Protein AF-A0A2G9YA50-F1 (afdb_monomer)

Secondary structure (DSSP, 8-state):
-HHHHGGGT-PPP---TT-EEEEEGGGS---GGGSTT------SEEEEEE-S-HHHHH-TT--EEEEEEEES-TTS--TT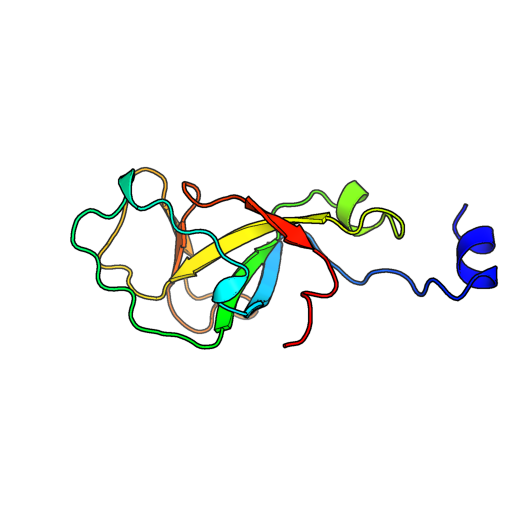EEEE---TTS-SS-EEEEGGG-EEEESSPPP-

pLDDT: mean 77.46, std 14.97, range [41.91, 94.62]

Nearest PDB structures (foldseek):
  6kyt-assembly1_A  TM=8.096E-01  e=1.104E-03  Mycobacterium tuberculosis H37Rv
  6kyt-assembly2_G  TM=7.562E-01  e=8.229E-04  Mycobacterium tuberculosis H37Rv
  6kyt-assembly1_K  TM=7.413E-01  e=7.759E-04  Mycobacterium tuberculosis H37Rv
  6kyt-assembly1_J  TM=8.058E-01  e=5.728E-03  Mycobacterium tuberculosis H37Rv
  9g2a-assembly1_B  TM=7.390E-01  e=2.108E-03  Staphylococcus aureus subsp. aureus N315

Organism: NCBI:txid2014292

Radius of gyration: 15.74 Å; Cα contacts (8 Å, |Δi|>4): 181; chains: 1; bounding box: 40×26×45 Å

Mean predicted aligned error: 8.84 Å

Solvent-accessible surface area (backbone atoms only — not comparable to full-atom values): 6857 Å² total; per-residue (Å²): 116,72,79,64,41,57,77,72,70,54,73,75,55,90,56,55,57,69,39,76,43,78,40,54,35,88,74,54,82,75,64,66,88,80,44,80,88,66,75,77,76,90,51,76,54,40,47,26,35,29,67,35,52,63,68,51,33,66,34,72,83,51,43,64,38,36,33,22,45,47,40,70,63,66,89,70,75,53,98,59,44,44,81,41,68,60,42,96,95,68,44,96,53,52,24,28,36,35,57,83,52,54,41,76,40,56,59,75,61,81,76,132

InterPro domains:
  IPR011067 Plasmid maintenance toxin/Cell growth inhibitor [G3DSA:2.30.30.110] (10-105)

Foldseek 3Di:
DVVVCVVVVLDWQPDDAFAKDKAAPVQFDDDCVVDPPDDDPDDRIFIWGWHDDPVLRRDSPNQKTKIWTKDLPPVDDDPQKDWDPDDVNHDVHTIIGRNVRTDIAGPPRPDD

Structure (mmCIF, N/CA/C/O backbone):
data_AF-A0A2G9YA50-F1
#
_entry.id   AF-A0A2G9YA50-F1
#
loop_
_atom_site.group_PDB
_atom_site.id
_atom_site.type_symbol
_atom_site.label_atom_id
_atom_site.label_alt_id
_atom_site.label_comp_id
_atom_site.label_asym_id
_atom_site.label_entity_id
_atom_site.label_seq_id
_atom_site.pdbx_PDB_ins_code
_atom_site.Cartn_x
_atom_site.Cartn_y
_atom_site.Cartn_z
_atom_site.occupancy
_atom_site.B_iso_or_equiv
_atom_site.auth_seq_id
_atom_site.auth_comp_id
_atom_site.auth_asym_id
_atom_site.auth_atom_id
_atom_site.pdbx_PDB_model_num
ATOM 1 N N . MET A 1 1 ? 18.572 -7.444 -20.714 1.00 48.75 1 MET A N 1
ATOM 2 C CA . MET A 1 1 ? 17.100 -7.603 -20.653 1.00 48.75 1 MET A CA 1
ATOM 3 C C . MET A 1 1 ? 16.339 -6.319 -20.976 1.00 48.75 1 MET A C 1
ATOM 5 O O . MET A 1 1 ? 15.458 -6.394 -21.815 1.00 48.75 1 MET A O 1
ATOM 9 N N . LYS A 1 2 ? 16.704 -5.152 -20.419 1.00 43.88 2 LYS A N 1
ATOM 10 C CA . LYS A 1 2 ? 16.045 -3.852 -20.691 1.00 43.88 2 LYS A CA 1
ATOM 11 C C . LYS A 1 2 ? 15.845 -3.536 -22.192 1.00 43.88 2 LYS A C 1
ATOM 13 O O . LYS A 1 2 ? 14.733 -3.271 -22.621 1.00 43.88 2 LYS A O 1
ATOM 18 N N . ALA A 1 3 ? 16.887 -3.744 -23.003 1.00 48.00 3 ALA A N 1
ATOM 19 C CA . ALA A 1 3 ? 16.889 -3.443 -24.442 1.00 48.00 3 ALA A CA 1
ATOM 20 C C . ALA A 1 3 ? 15.917 -4.271 -25.317 1.00 48.00 3 ALA A C 1
ATOM 22 O O . ALA A 1 3 ? 15.661 -3.893 -26.459 1.00 48.00 3 ALA A O 1
ATOM 23 N N . HIS A 1 4 ? 15.393 -5.405 -24.830 1.00 50.59 4 HIS A N 1
ATOM 24 C CA . HIS A 1 4 ? 14.416 -6.201 -25.587 1.00 50.59 4 HIS A CA 1
ATOM 25 C C . HIS A 1 4 ? 12.977 -5.712 -25.386 1.00 50.59 4 HIS A C 1
ATOM 27 O O . HIS A 1 4 ? 12.185 -5.809 -26.318 1.00 50.59 4 HIS A O 1
ATOM 33 N N . PHE A 1 5 ? 12.655 -5.156 -24.214 1.00 52.12 5 PHE A N 1
ATOM 34 C CA . PHE A 1 5 ? 11.311 -4.663 -23.889 1.00 52.12 5 PHE A CA 1
ATOM 35 C C . PHE A 1 5 ? 11.030 -3.287 -24.508 1.00 52.12 5 PHE A C 1
ATOM 37 O O . PHE A 1 5 ? 9.916 -3.049 -24.975 1.00 52.12 5 PHE A O 1
ATOM 44 N N . ASP A 1 6 ? 12.063 -2.450 -24.653 1.00 51.19 6 ASP A N 1
ATOM 45 C CA . ASP A 1 6 ? 11.964 -1.156 -25.345 1.00 51.19 6 ASP A CA 1
ATOM 46 C C . ASP A 1 6 ? 11.539 -1.318 -26.822 1.00 51.19 6 ASP A C 1
ATOM 48 O O . ASP A 1 6 ? 10.793 -0.499 -27.355 1.00 51.19 6 ASP A O 1
ATOM 52 N N . ARG A 1 7 ? 11.948 -2.414 -27.489 1.00 52.34 7 ARG A N 1
ATOM 53 C CA . ARG A 1 7 ? 11.585 -2.708 -28.894 1.00 52.34 7 ARG A CA 1
ATOM 54 C C . ARG A 1 7 ? 10.115 -3.094 -29.088 1.00 52.34 7 ARG A C 1
ATOM 56 O O . ARG A 1 7 ? 9.651 -3.070 -30.223 1.00 52.34 7 ARG A O 1
ATOM 63 N N . VAL A 1 8 ? 9.398 -3.443 -28.017 1.00 55.75 8 VAL A N 1
ATOM 64 C CA . VAL A 1 8 ? 7.969 -3.820 -28.048 1.00 55.75 8 VAL A CA 1
ATOM 65 C C . VAL A 1 8 ? 7.082 -2.690 -27.494 1.00 55.75 8 VAL A C 1
ATOM 67 O O . VAL A 1 8 ? 5.889 -2.875 -27.296 1.00 55.75 8 VAL A O 1
ATOM 70 N N . GLY A 1 9 ? 7.646 -1.501 -27.243 1.00 50.38 9 GLY A N 1
ATOM 71 C CA . GLY A 1 9 ? 6.888 -0.343 -26.757 1.00 50.38 9 GLY A CA 1
ATOM 72 C C . GLY A 1 9 ? 6.481 -0.421 -25.283 1.00 50.38 9 GLY A C 1
ATOM 73 O O . GLY A 1 9 ? 5.653 0.372 -24.841 1.00 50.38 9 GLY A O 1
ATOM 74 N N . ILE A 1 10 ? 7.063 -1.340 -24.505 1.00 55.22 10 ILE A N 1
ATOM 75 C CA . ILE A 1 10 ? 6.834 -1.419 -23.060 1.00 55.22 10 ILE A CA 1
ATOM 76 C C . ILE A 1 10 ? 7.735 -0.372 -22.402 1.00 55.22 10 ILE A C 1
ATOM 78 O O . ILE A 1 10 ? 8.892 -0.642 -22.078 1.00 55.22 10 ILE A O 1
ATOM 82 N N . SER A 1 11 ? 7.226 0.854 -22.258 1.00 54.31 11 SER A N 1
ATOM 83 C CA . SER A 1 11 ? 7.918 1.890 -21.494 1.00 54.31 11 SER A CA 1
ATOM 84 C C . SER A 1 11 ? 7.932 1.497 -20.013 1.00 54.31 11 SER A C 1
ATOM 86 O O . SER A 1 11 ? 6.951 0.993 -19.468 1.00 54.31 11 SER A O 1
ATOM 88 N N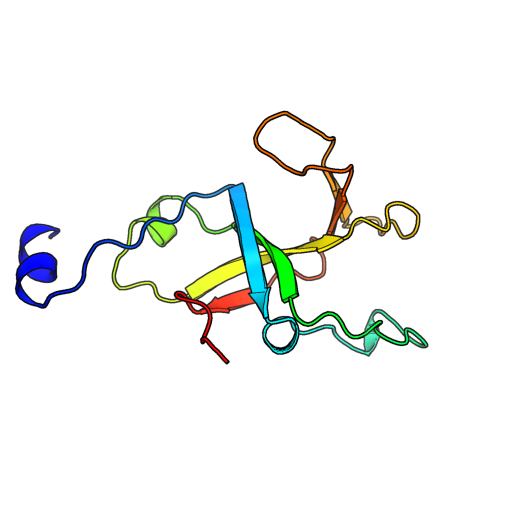 . GLY A 1 12 ? 9.093 1.641 -19.374 1.00 57.03 12 GLY A N 1
ATOM 89 C CA . GLY A 1 12 ? 9.309 1.176 -18.007 1.00 57.03 12 GLY A CA 1
ATOM 90 C C . GLY A 1 12 ? 8.277 1.730 -17.022 1.00 57.03 12 GLY A C 1
ATOM 91 O O . GLY A 1 12 ? 8.092 2.942 -16.910 1.00 57.03 12 GLY A O 1
ATOM 92 N N . LYS A 1 13 ? 7.657 0.813 -16.282 1.00 64.12 13 LYS A N 1
ATOM 93 C CA . LYS A 1 13 ? 6.834 1.054 -15.100 1.00 64.12 13 LYS A CA 1
ATOM 94 C C . LYS A 1 13 ? 7.599 1.951 -14.107 1.00 64.12 13 LYS A C 1
ATOM 96 O O . LYS A 1 13 ? 8.689 1.591 -13.670 1.00 64.12 13 LYS A O 1
ATOM 101 N N . LYS A 1 14 ? 7.069 3.141 -13.795 1.00 72.19 14 LYS A N 1
ATOM 102 C CA . LYS A 1 14 ? 7.624 4.050 -12.773 1.00 72.19 14 LYS A CA 1
ATOM 103 C C . LYS A 1 14 ? 6.830 3.878 -11.482 1.00 72.19 14 LYS A C 1
ATOM 105 O O . LYS A 1 14 ? 5.902 4.637 -11.237 1.00 72.19 14 LYS A O 1
ATOM 110 N N . ILE A 1 15 ? 7.153 2.837 -10.719 1.00 83.94 15 ILE A N 1
ATOM 111 C CA . ILE A 1 15 ? 6.620 2.630 -9.366 1.00 83.94 15 ILE A CA 1
ATOM 112 C C . ILE A 1 15 ? 7.782 2.538 -8.404 1.00 83.94 15 ILE A C 1
ATOM 114 O O . ILE A 1 15 ? 8.778 1.876 -8.709 1.00 83.94 15 ILE A O 1
ATOM 118 N N . HIS A 1 16 ? 7.625 3.131 -7.228 1.00 88.62 16 HIS A N 1
ATOM 119 C CA . HIS A 1 16 ? 8.565 2.968 -6.135 1.00 88.62 16 HIS A CA 1
ATOM 120 C C . HIS A 1 16 ? 7.896 2.348 -4.896 1.00 88.62 16 HIS A C 1
ATOM 122 O O . HIS A 1 16 ? 6.755 2.679 -4.572 1.00 88.62 16 HIS A O 1
ATOM 128 N N . PRO A 1 17 ? 8.581 1.434 -4.182 1.00 91.31 17 PRO A N 1
ATOM 129 C CA . PRO A 1 17 ? 8.130 0.990 -2.867 1.00 91.31 17 PRO A CA 1
ATOM 130 C C . PRO A 1 17 ? 7.934 2.186 -1.926 1.00 91.31 17 PRO A C 1
ATOM 132 O O . PRO A 1 17 ? 8.770 3.089 -1.886 1.00 91.31 17 PRO A O 1
ATOM 135 N N . GLY A 1 18 ? 6.842 2.188 -1.166 1.00 89.44 18 GLY A N 1
ATOM 136 C CA . GLY A 1 18 ? 6.482 3.272 -0.249 1.00 89.44 18 GLY A CA 1
ATOM 137 C C . GLY A 1 18 ? 5.826 4.490 -0.907 1.00 89.44 18 GLY A C 1
ATOM 138 O O . GLY A 1 18 ? 5.415 5.403 -0.196 1.00 89.44 18 GLY A O 1
ATOM 139 N N . GLU A 1 19 ? 5.695 4.517 -2.235 1.00 88.12 19 GLU A N 1
ATOM 140 C CA . GLU A 1 19 ? 4.983 5.583 -2.942 1.00 88.12 19 GLU A CA 1
ATOM 141 C C . GLU A 1 19 ? 3.479 5.547 -2.624 1.00 88.12 19 GLU A C 1
ATOM 143 O O . GLU A 1 19 ? 2.903 4.473 -2.427 1.00 88.12 19 GLU A O 1
ATOM 148 N N . ILE A 1 20 ? 2.841 6.720 -2.563 1.00 88.06 20 ILE A N 1
ATOM 149 C CA . ILE A 1 20 ? 1.401 6.847 -2.311 1.00 88.06 20 ILE A CA 1
ATOM 150 C C . ILE A 1 20 ? 0.687 7.160 -3.610 1.00 88.06 20 ILE A C 1
ATOM 152 O O . ILE A 1 20 ? 0.956 8.173 -4.253 1.00 88.06 20 ILE A O 1
ATOM 156 N N . TRP A 1 21 ? -0.269 6.314 -3.959 1.00 87.69 21 TRP A N 1
ATOM 157 C CA . TRP A 1 21 ? -1.061 6.411 -5.172 1.00 87.69 21 TRP A CA 1
ATOM 158 C C . TRP A 1 21 ? -2.533 6.576 -4.883 1.00 87.69 21 TRP A C 1
ATOM 160 O O . TRP A 1 21 ? -3.009 6.210 -3.820 1.00 87.69 21 TRP A O 1
ATOM 170 N N . THR A 1 22 ? -3.263 7.096 -5.863 1.00 88.31 22 THR A N 1
ATOM 171 C CA . THR A 1 22 ? -4.722 7.170 -5.817 1.00 88.31 22 THR A CA 1
ATOM 172 C C . THR A 1 22 ? -5.296 6.120 -6.761 1.00 88.31 22 THR A C 1
ATOM 174 O O . THR A 1 22 ? -4.935 6.091 -7.935 1.00 88.31 22 THR A O 1
ATOM 177 N N . VAL A 1 23 ? -6.171 5.253 -6.253 1.00 87.94 23 VAL A N 1
ATOM 178 C CA . VAL A 1 23 ? -6.864 4.220 -7.041 1.00 87.94 23 VAL A CA 1
ATOM 179 C C . VAL A 1 23 ? -8.373 4.390 -6.928 1.00 87.94 23 VAL A C 1
ATOM 181 O O . VAL A 1 23 ? -8.857 4.909 -5.921 1.00 87.94 23 VAL A O 1
ATOM 184 N N . ALA A 1 24 ? -9.120 3.949 -7.942 1.00 87.12 24 ALA A N 1
ATOM 185 C CA . ALA A 1 24 ? -10.578 3.899 -7.867 1.00 87.12 24 ALA A CA 1
ATOM 186 C C . ALA A 1 24 ? -11.018 3.024 -6.686 1.00 87.12 24 ALA A C 1
ATOM 188 O O . ALA A 1 24 ? -10.427 1.972 -6.430 1.00 87.12 24 ALA A O 1
ATOM 189 N N . ASN A 1 25 ? -12.035 3.468 -5.953 1.00 85.38 25 ASN A N 1
ATOM 190 C CA . ASN A 1 25 ? -12.474 2.791 -4.737 1.00 85.38 25 ASN A CA 1
ATOM 191 C C . ASN A 1 25 ? -12.982 1.369 -4.999 1.00 85.38 25 ASN A C 1
ATOM 193 O O . ASN A 1 25 ? -12.720 0.468 -4.213 1.00 85.38 25 ASN A O 1
ATOM 197 N N . GLU A 1 26 ? -13.630 1.161 -6.144 1.00 85.12 26 GLU A N 1
ATOM 198 C CA . GLU A 1 26 ? -14.082 -0.153 -6.614 1.00 85.12 26 GLU A CA 1
ATOM 199 C C . GLU A 1 26 ? -12.946 -1.173 -6.793 1.00 85.12 26 GLU A C 1
ATOM 201 O O . GLU A 1 26 ? -13.180 -2.378 -6.729 1.00 85.12 26 GLU A O 1
ATOM 206 N N . ASN A 1 27 ? -11.701 -0.707 -6.952 1.00 86.31 27 ASN A N 1
ATOM 207 C CA . ASN A 1 27 ? -10.524 -1.569 -7.050 1.00 86.31 27 ASN A CA 1
ATOM 208 C C . ASN A 1 27 ? -9.966 -1.982 -5.675 1.00 86.31 27 ASN A C 1
ATOM 210 O O . ASN A 1 27 ? -8.935 -2.659 -5.612 1.00 86.31 27 ASN A O 1
ATOM 214 N N . ILE A 1 28 ? -10.596 -1.555 -4.577 1.00 86.81 28 ILE A N 1
ATOM 215 C CA . ILE A 1 28 ? -10.232 -1.920 -3.209 1.00 86.81 28 ILE A CA 1
ATOM 216 C C . ILE A 1 28 ? -11.325 -2.815 -2.641 1.00 86.81 28 ILE A C 1
ATOM 218 O O . ILE A 1 28 ? -12.473 -2.417 -2.473 1.00 86.81 28 ILE A O 1
ATOM 222 N N . VAL A 1 29 ? -10.946 -4.034 -2.281 1.00 86.25 29 VAL A N 1
ATOM 223 C CA . VAL A 1 29 ? -11.853 -4.988 -1.655 1.00 86.25 29 VAL A CA 1
ATOM 224 C C . VAL A 1 29 ? -11.869 -4.761 -0.146 1.00 86.25 29 VAL A C 1
ATOM 226 O O . VAL A 1 29 ? -10.849 -4.921 0.532 1.00 86.25 29 VAL A O 1
ATOM 229 N N . PHE A 1 30 ? -13.047 -4.436 0.387 1.00 81.00 30 PHE A N 1
ATOM 230 C CA . PHE A 1 30 ? -13.315 -4.386 1.822 1.00 81.00 30 PHE A CA 1
ATOM 231 C C . PHE A 1 30 ? -14.093 -5.642 2.240 1.00 81.00 30 PHE A C 1
ATOM 233 O O . PHE A 1 30 ? -15.251 -5.802 1.858 1.00 81.00 30 PHE A O 1
ATOM 240 N N . PRO A 1 31 ? -13.492 -6.569 3.006 1.00 74.62 31 PRO A N 1
ATOM 241 C CA . PRO A 1 31 ? -14.192 -7.769 3.437 1.00 74.62 31 PRO A CA 1
ATOM 242 C C . PRO A 1 31 ? -15.304 -7.414 4.434 1.00 74.62 31 PRO A C 1
ATOM 244 O O . PRO A 1 31 ? -15.030 -6.900 5.521 1.00 74.62 31 PRO A O 1
ATOM 247 N N . GLU A 1 32 ? -16.547 -7.763 4.092 1.00 64.88 32 GLU A N 1
ATOM 248 C CA . GLU A 1 32 ? -17.753 -7.535 4.913 1.00 64.88 32 GLU A CA 1
ATOM 249 C C . GLU A 1 32 ? -17.601 -8.057 6.353 1.00 64.88 32 GLU A C 1
ATOM 251 O O . GLU A 1 32 ? -18.117 -7.481 7.310 1.00 64.88 32 GLU A O 1
ATOM 256 N N . THR A 1 33 ? -16.826 -9.131 6.525 1.00 59.47 33 THR A N 1
ATOM 257 C CA . THR A 1 33 ? -16.585 -9.801 7.809 1.00 59.47 33 THR A CA 1
ATOM 258 C C . THR A 1 33 ? -15.763 -8.982 8.801 1.00 59.47 33 THR A C 1
ATOM 260 O O . THR A 1 33 ? -15.810 -9.267 9.997 1.00 59.47 33 THR A O 1
ATOM 263 N N . ARG A 1 34 ? -15.007 -7.975 8.346 1.00 56.69 34 ARG A N 1
ATOM 264 C CA . ARG A 1 34 ? -14.170 -7.138 9.223 1.00 56.69 34 ARG A CA 1
ATOM 265 C C . ARG A 1 34 ? -14.821 -5.828 9.638 1.00 56.69 34 ARG A C 1
ATOM 267 O O . ARG A 1 34 ? -14.313 -5.175 10.543 1.00 56.69 34 ARG A O 1
ATOM 274 N N . LEU A 1 35 ? -15.928 -5.459 9.003 1.00 57.62 35 LEU A N 1
ATOM 275 C CA . LEU A 1 35 ? -16.607 -4.190 9.226 1.00 57.62 35 LEU A CA 1
ATOM 276 C C . LEU A 1 35 ? -18.139 -4.376 9.343 1.00 57.62 35 LEU A C 1
ATOM 278 O O . LEU A 1 35 ? -18.892 -3.732 8.609 1.00 57.62 35 LEU A O 1
ATOM 282 N N . PRO A 1 36 ? -18.644 -5.247 10.244 1.00 52.84 36 PRO A N 1
ATOM 283 C CA . PRO A 1 36 ? -20.083 -5.451 10.397 1.00 52.84 36 PRO A CA 1
ATOM 284 C C . PRO A 1 36 ? -20.790 -4.140 10.777 1.00 52.84 36 PRO A C 1
ATOM 286 O O . PRO A 1 36 ? -20.500 -3.537 11.809 1.00 52.84 36 PRO A O 1
ATOM 289 N N . GLY A 1 37 ? -21.722 -3.695 9.928 1.00 56.88 37 GLY A N 1
ATOM 290 C CA . GLY A 1 37 ? -22.471 -2.442 10.105 1.00 56.88 37 GLY A CA 1
ATOM 291 C C . GLY A 1 37 ? -21.787 -1.188 9.548 1.00 56.88 37 GLY A C 1
ATOM 292 O O . GLY A 1 37 ? -22.340 -0.094 9.669 1.00 56.88 37 GLY A O 1
ATOM 293 N N . PHE A 1 38 ? -20.618 -1.318 8.916 1.00 58.91 38 PHE A N 1
ATOM 294 C CA . PHE A 1 38 ? -19.973 -0.203 8.235 1.00 58.91 38 PHE A CA 1
ATOM 295 C C . PHE A 1 38 ? -20.714 0.110 6.939 1.00 58.91 38 PHE A C 1
ATOM 297 O O . PHE A 1 38 ? -20.746 -0.683 6.001 1.00 58.91 38 PHE A O 1
ATOM 304 N N . LYS A 1 39 ? -21.322 1.293 6.895 1.00 57.97 39 LYS A N 1
ATOM 305 C CA . LYS A 1 39 ? -21.750 1.906 5.645 1.00 57.97 39 LYS A CA 1
ATOM 306 C C . LYS A 1 39 ? -20.532 2.607 5.076 1.00 57.97 39 LYS A C 1
ATOM 308 O O . LYS A 1 39 ? -20.094 3.615 5.629 1.00 57.97 39 LYS A O 1
ATOM 313 N N . GLU A 1 40 ? -19.968 2.042 4.019 1.00 61.00 40 GLU A N 1
ATOM 314 C CA . GLU A 1 40 ? -18.917 2.715 3.278 1.00 61.00 40 GLU A CA 1
ATOM 315 C C . GLU A 1 40 ? -19.450 4.068 2.798 1.00 61.00 40 GLU A C 1
ATOM 317 O O . GLU A 1 40 ? -20.480 4.148 2.130 1.00 61.00 40 GLU A O 1
ATOM 322 N N . THR A 1 41 ? -18.787 5.152 3.193 1.00 64.50 41 THR A N 1
ATOM 323 C CA . THR A 1 41 ? -18.981 6.432 2.518 1.00 64.50 41 THR A CA 1
ATOM 324 C C . THR A 1 41 ? -18.432 6.239 1.112 1.00 64.50 41 THR A C 1
ATOM 326 O O . THR A 1 41 ? -17.250 5.918 0.975 1.00 64.50 41 THR A O 1
ATOM 329 N N . GLU A 1 42 ? -19.271 6.363 0.085 1.00 65.69 42 GLU A N 1
ATOM 330 C CA . GLU A 1 42 ? -18.826 6.232 -1.302 1.00 65.69 42 GLU A CA 1
ATOM 331 C C . GLU A 1 42 ? -17.769 7.307 -1.580 1.00 65.69 42 GLU A C 1
ATOM 333 O O . GLU A 1 42 ? -18.049 8.507 -1.582 1.00 65.69 42 GLU A O 1
ATOM 338 N N . HIS A 1 43 ? -16.525 6.871 -1.751 1.00 76.19 43 HIS A N 1
ATOM 339 C CA . HIS A 1 43 ? -15.462 7.693 -2.305 1.00 76.19 43 HIS A CA 1
ATOM 340 C C . HIS A 1 43 ? -15.235 7.214 -3.735 1.00 76.19 43 HIS A C 1
ATOM 342 O O . HIS A 1 43 ? -15.228 6.012 -3.968 1.00 76.19 43 HIS A O 1
ATOM 348 N N . GLU A 1 44 ? -15.014 8.118 -4.687 1.00 84.38 44 GLU A N 1
ATOM 349 C CA . GLU A 1 44 ? -14.657 7.714 -6.058 1.00 84.38 44 GLU A CA 1
ATOM 350 C C . GLU A 1 44 ? -13.266 7.065 -6.091 1.00 84.38 44 GLU A C 1
ATOM 352 O O . GLU A 1 44 ? -13.022 6.086 -6.794 1.00 84.38 44 GLU A O 1
ATOM 357 N N . THR A 1 45 ? -12.351 7.579 -5.268 1.00 87.56 45 THR A N 1
ATOM 358 C CA . THR A 1 45 ? -10.963 7.122 -5.200 1.00 87.56 45 THR A CA 1
ATOM 359 C C . THR A 1 45 ? -10.451 7.074 -3.769 1.00 87.56 45 THR A C 1
ATOM 361 O O . THR A 1 45 ? -10.910 7.847 -2.922 1.00 87.56 45 THR A O 1
ATOM 364 N N . ARG A 1 46 ? -9.439 6.244 -3.505 1.00 87.19 46 ARG A N 1
ATOM 365 C CA . ARG A 1 46 ? -8.714 6.232 -2.231 1.00 87.19 46 ARG A CA 1
ATOM 366 C C . ARG A 1 46 ? -7.199 6.266 -2.419 1.00 87.19 46 ARG A C 1
ATOM 368 O O . ARG A 1 46 ? -6.686 5.666 -3.368 1.00 87.19 46 ARG A O 1
ATOM 375 N N . PRO A 1 47 ? -6.480 6.913 -1.488 1.00 90.19 47 PRO A N 1
ATOM 376 C CA . PRO A 1 47 ? -5.038 6.801 -1.407 1.00 90.19 47 PRO A CA 1
ATOM 377 C C . PRO A 1 47 ? -4.617 5.411 -0.905 1.00 90.19 47 PRO A C 1
ATOM 379 O O . PRO A 1 47 ? -5.242 4.835 -0.012 1.00 90.19 47 PRO A O 1
ATOM 382 N N . VAL A 1 48 ? -3.535 4.882 -1.467 1.00 91.38 48 VAL A N 1
ATOM 383 C CA . VAL A 1 48 ? -2.939 3.585 -1.134 1.00 91.38 48 VAL A CA 1
ATOM 384 C C . VAL A 1 48 ? -1.421 3.716 -1.126 1.00 91.38 48 VAL A C 1
ATOM 386 O O . VAL A 1 48 ? -0.869 4.462 -1.928 1.00 91.38 48 VAL A O 1
ATOM 389 N N . ILE A 1 49 ? -0.734 2.986 -0.251 1.00 91.88 49 ILE A N 1
ATOM 390 C CA . ILE A 1 49 ? 0.732 2.891 -0.268 1.00 91.88 49 ILE A CA 1
ATOM 391 C C . ILE A 1 49 ? 1.177 1.621 -0.996 1.00 91.88 49 ILE A C 1
ATOM 393 O O . ILE A 1 49 ? 0.595 0.551 -0.797 1.00 91.88 49 ILE A O 1
ATOM 397 N N . ILE A 1 50 ? 2.211 1.730 -1.831 1.00 92.44 50 ILE A N 1
ATOM 398 C CA . ILE A 1 50 ? 2.814 0.588 -2.522 1.00 92.44 50 ILE A CA 1
ATOM 399 C C . ILE A 1 50 ? 3.723 -0.184 -1.564 1.00 92.44 50 ILE A C 1
ATOM 401 O O . ILE A 1 50 ? 4.684 0.361 -1.024 1.00 92.44 50 ILE A O 1
ATOM 405 N N . LEU A 1 51 ? 3.452 -1.477 -1.396 1.00 94.25 51 LEU A N 1
ATOM 406 C CA . LEU A 1 51 ? 4.225 -2.387 -0.546 1.00 94.25 51 LEU A CA 1
ATOM 407 C C . LEU A 1 51 ? 5.067 -3.401 -1.333 1.00 94.25 51 LEU A C 1
ATOM 409 O O . LEU A 1 51 ? 5.818 -4.166 -0.729 1.00 94.25 51 LEU A O 1
ATOM 413 N N . SER A 1 52 ? 4.950 -3.433 -2.663 1.00 93.25 52 SER A N 1
ATOM 414 C CA . SER A 1 52 ? 5.815 -4.261 -3.514 1.00 93.25 52 SER A CA 1
ATOM 415 C C . SER A 1 52 ? 7.290 -3.901 -3.332 1.00 93.25 52 SER A C 1
ATOM 417 O O . SER A 1 52 ? 7.631 -2.732 -3.159 1.00 93.25 52 SER A O 1
ATOM 419 N N . CYS A 1 53 ? 8.171 -4.902 -3.404 1.00 92.88 53 CYS A N 1
ATOM 420 C CA . CYS A 1 53 ? 9.611 -4.675 -3.343 1.00 92.88 53 CYS A CA 1
ATOM 421 C C . CYS A 1 53 ? 10.131 -3.977 -4.611 1.00 92.88 53 CYS A C 1
ATOM 423 O O . CYS A 1 53 ? 9.456 -3.890 -5.641 1.00 92.88 53 CYS A O 1
ATOM 425 N N . GLN A 1 54 ? 11.363 -3.472 -4.540 1.00 91.06 54 GLN A N 1
ATOM 426 C CA . GLN A 1 54 ? 11.967 -2.716 -5.634 1.00 91.06 54 GLN A CA 1
ATOM 427 C C . GLN A 1 54 ? 12.138 -3.569 -6.900 1.00 91.06 54 GLN A C 1
ATOM 429 O O . GLN A 1 54 ? 12.003 -3.048 -8.008 1.00 91.06 54 GLN A O 1
ATOM 434 N N . GLU A 1 55 ? 12.408 -4.866 -6.752 1.00 90.62 55 GLU A N 1
ATOM 435 C CA . GLU A 1 55 ? 12.530 -5.828 -7.848 1.00 90.62 55 GLU A CA 1
ATOM 436 C C . GLU A 1 55 ? 11.212 -5.972 -8.618 1.00 90.62 55 GLU A C 1
ATOM 438 O O . GLU A 1 55 ? 11.209 -5.899 -9.849 1.00 90.62 55 GLU A O 1
ATOM 443 N N . ASP A 1 56 ? 10.095 -6.100 -7.900 1.00 89.31 56 ASP A N 1
ATOM 444 C CA . ASP A 1 56 ? 8.755 -6.215 -8.480 1.00 89.31 56 ASP A CA 1
ATOM 445 C C . ASP A 1 56 ? 8.314 -4.921 -9.162 1.00 89.31 56 ASP A C 1
ATOM 447 O O . ASP A 1 56 ? 7.754 -4.949 -10.260 1.00 89.31 56 ASP A O 1
ATOM 451 N N . CYS A 1 57 ? 8.604 -3.778 -8.543 1.00 87.12 57 CYS A N 1
ATOM 452 C CA . CYS A 1 57 ? 8.318 -2.466 -9.114 1.00 87.12 57 CYS A CA 1
ATOM 453 C C . CYS A 1 57 ? 9.122 -2.198 -10.397 1.00 87.12 57 CYS A C 1
ATOM 455 O O . CYS A 1 57 ? 8.593 -1.610 -11.340 1.00 87.12 57 CYS A O 1
ATOM 457 N N . ASN A 1 58 ? 10.371 -2.671 -10.461 1.00 85.56 58 ASN A N 1
ATOM 458 C CA . ASN A 1 58 ? 11.253 -2.512 -11.621 1.00 85.56 58 ASN A CA 1
ATOM 459 C C . ASN A 1 58 ? 10.986 -3.514 -12.748 1.00 85.56 58 ASN A C 1
ATOM 461 O O . ASN A 1 58 ? 11.526 -3.343 -13.846 1.00 85.56 58 ASN A O 1
ATOM 465 N N . ASN A 1 59 ? 10.207 -4.568 -12.499 1.00 84.62 59 ASN A N 1
ATOM 466 C CA . ASN A 1 59 ? 9.886 -5.559 -13.510 1.00 84.62 59 ASN A CA 1
ATOM 467 C C . ASN A 1 59 ? 8.758 -5.038 -14.423 1.00 84.62 59 ASN A C 1
ATOM 469 O O . ASN A 1 59 ? 7.605 -4.983 -13.994 1.00 84.62 59 ASN A O 1
ATOM 473 N N . PRO A 1 60 ? 9.042 -4.712 -15.700 1.00 79.75 60 PRO A N 1
ATOM 474 C CA . PRO A 1 60 ? 8.034 -4.183 -16.618 1.00 79.75 60 PRO A CA 1
ATOM 475 C C . PRO A 1 60 ? 6.945 -5.204 -16.976 1.00 79.75 60 PRO A C 1
ATOM 477 O O . PRO A 1 60 ? 5.898 -4.819 -17.482 1.00 79.75 60 PRO A O 1
ATOM 480 N N . LEU A 1 61 ? 7.183 -6.497 -16.729 1.00 83.44 61 LEU A N 1
ATOM 481 C CA . LEU A 1 61 ? 6.200 -7.561 -16.938 1.00 83.44 61 LEU A CA 1
ATOM 482 C C . LEU A 1 61 ? 5.318 -7.798 -15.713 1.00 83.44 61 LEU A C 1
ATOM 484 O O . LEU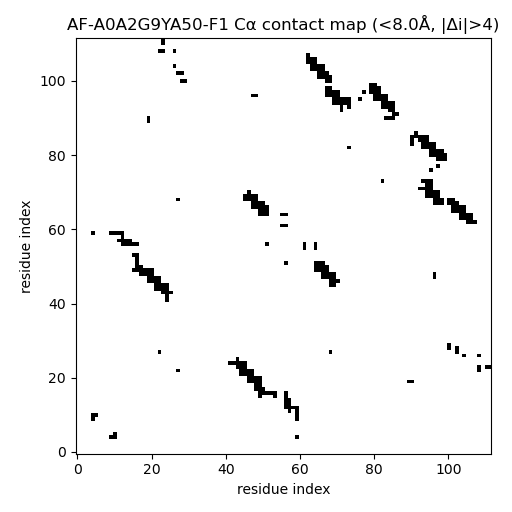 A 1 61 ? 4.290 -8.464 -15.826 1.00 83.44 61 LEU A O 1
ATOM 488 N N . ASN A 1 62 ? 5.710 -7.288 -14.544 1.00 84.06 62 ASN A N 1
ATOM 489 C CA . ASN A 1 62 ? 4.891 -7.423 -13.357 1.00 84.06 62 ASN A CA 1
ATOM 490 C C . ASN A 1 62 ? 3.815 -6.335 -13.371 1.00 84.06 62 ASN A C 1
ATOM 492 O O . ASN A 1 62 ? 4.071 -5.183 -13.027 1.00 84.06 62 ASN A O 1
ATOM 496 N N . VAL A 1 63 ? 2.603 -6.693 -13.783 1.00 84.38 63 VAL A N 1
ATOM 497 C CA . VAL A 1 63 ? 1.453 -5.777 -13.790 1.00 84.38 63 VAL A CA 1
ATOM 498 C C . VAL A 1 63 ? 0.755 -5.707 -12.436 1.00 84.38 63 VAL A C 1
ATOM 500 O O . VAL A 1 63 ? -0.087 -4.845 -12.247 1.00 84.38 63 VAL A O 1
ATOM 503 N N . ILE A 1 64 ? 1.100 -6.573 -11.482 1.00 88.88 64 ILE A N 1
ATOM 504 C CA . ILE A 1 64 ? 0.470 -6.609 -10.163 1.00 88.88 64 ILE A CA 1
ATOM 505 C C . ILE A 1 64 ? 1.387 -5.911 -9.156 1.00 88.88 64 ILE A C 1
ATOM 507 O O . ILE A 1 64 ? 2.600 -6.113 -9.143 1.00 88.88 64 ILE A O 1
ATOM 511 N N . VAL A 1 65 ? 0.808 -5.070 -8.309 1.00 90.94 65 VAL A N 1
ATOM 512 C CA . VAL A 1 65 ? 1.472 -4.475 -7.149 1.00 90.94 65 VAL A CA 1
ATOM 513 C C . VAL A 1 65 ? 0.705 -4.784 -5.880 1.00 90.94 65 VAL A C 1
ATOM 515 O O . VAL A 1 65 ? -0.518 -4.870 -5.891 1.00 90.94 65 VAL A O 1
ATOM 518 N N .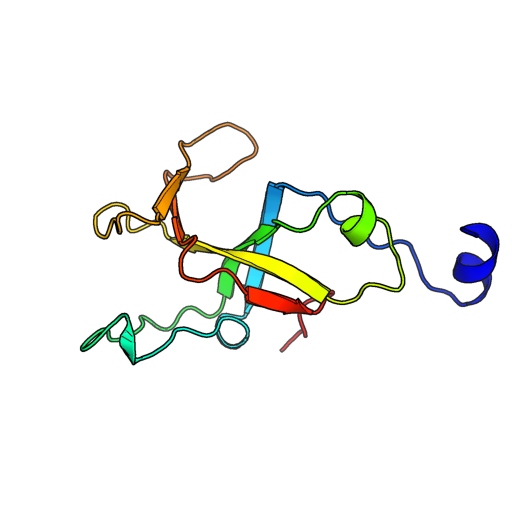 LEU A 1 66 ? 1.424 -4.941 -4.775 1.00 94.62 66 LEU A N 1
ATOM 519 C CA . LEU A 1 66 ? 0.816 -5.002 -3.455 1.00 94.62 66 LEU A CA 1
ATOM 520 C C . LEU A 1 66 ? 0.564 -3.581 -2.971 1.00 94.62 66 LEU A C 1
ATOM 522 O O . LEU A 1 66 ? 1.480 -2.757 -2.948 1.00 94.62 66 LEU A O 1
ATOM 526 N N . ILE A 1 67 ? -0.675 -3.317 -2.576 1.00 94.19 67 ILE A N 1
ATOM 527 C CA . ILE A 1 67 ? -1.116 -2.025 -2.064 1.00 94.19 67 ILE A CA 1
ATOM 528 C C . ILE A 1 67 ? -1.684 -2.174 -0.658 1.00 94.19 67 ILE A C 1
ATOM 530 O O . ILE A 1 67 ? -2.181 -3.236 -0.281 1.00 94.19 67 ILE A O 1
ATOM 534 N N . CYS A 1 68 ? -1.644 -1.089 0.106 1.00 93.56 68 CYS A N 1
ATOM 535 C CA . CYS A 1 68 ? -2.317 -0.977 1.392 1.00 93.56 68 CYS A CA 1
ATOM 536 C C . CYS A 1 68 ? -3.167 0.303 1.421 1.00 93.56 68 CYS A C 1
ATOM 538 O O . CYS A 1 68 ? -2.610 1.393 1.259 1.00 93.56 68 CYS A O 1
ATOM 540 N N . PRO A 1 69 ? -4.496 0.197 1.598 1.00 92.19 69 PRO A N 1
ATOM 541 C CA . PRO A 1 69 ? -5.379 1.355 1.682 1.00 92.19 69 PRO A CA 1
ATOM 542 C C . PRO A 1 69 ? -5.057 2.278 2.854 1.00 92.19 69 PRO A C 1
ATOM 544 O O . PRO A 1 69 ? -4.777 1.817 3.965 1.00 92.19 69 PRO A O 1
ATOM 547 N N . LEU A 1 70 ? -5.153 3.585 2.601 1.00 90.88 70 LEU A N 1
ATOM 548 C CA . LEU A 1 70 ? -4.989 4.627 3.606 1.00 90.88 70 LEU A CA 1
ATOM 549 C C . LEU A 1 70 ? -6.338 5.265 3.973 1.00 90.88 70 LEU A C 1
ATOM 551 O O . LEU A 1 70 ? -7.227 5.413 3.132 1.00 90.88 70 LEU A O 1
ATOM 555 N N . THR A 1 71 ? -6.471 5.706 5.223 1.00 86.44 71 THR A N 1
ATOM 556 C CA . THR A 1 71 ? -7.604 6.517 5.692 1.00 86.44 71 THR A CA 1
ATOM 557 C C . THR A 1 71 ? -7.129 7.689 6.534 1.00 86.44 71 THR A C 1
ATOM 559 O O . THR A 1 71 ? -6.162 7.574 7.277 1.00 86.44 71 THR A O 1
ATOM 562 N N . THR A 1 72 ? -7.851 8.805 6.495 1.00 86.44 72 THR A N 1
ATOM 563 C CA . THR A 1 72 ? -7.640 9.921 7.430 1.00 86.44 72 THR A CA 1
ATOM 564 C C . THR A 1 72 ? -8.438 9.756 8.730 1.00 86.44 72 THR A C 1
ATOM 566 O O . THR A 1 72 ? -8.365 10.614 9.605 1.00 86.44 72 THR A O 1
ATOM 569 N N . ARG A 1 73 ? -9.252 8.695 8.859 1.00 82.31 73 ARG A N 1
ATOM 570 C CA . ARG A 1 73 ? -10.009 8.360 10.080 1.00 82.31 73 ARG A CA 1
ATOM 571 C C . ARG A 1 73 ? -9.090 7.698 11.105 1.00 82.31 73 ARG A C 1
ATOM 573 O O . ARG A 1 73 ? -9.133 6.490 11.306 1.00 82.31 73 ARG A O 1
ATOM 580 N N . THR A 1 74 ? -8.245 8.499 11.746 1.00 82.06 74 THR A N 1
ATOM 581 C CA . THR A 1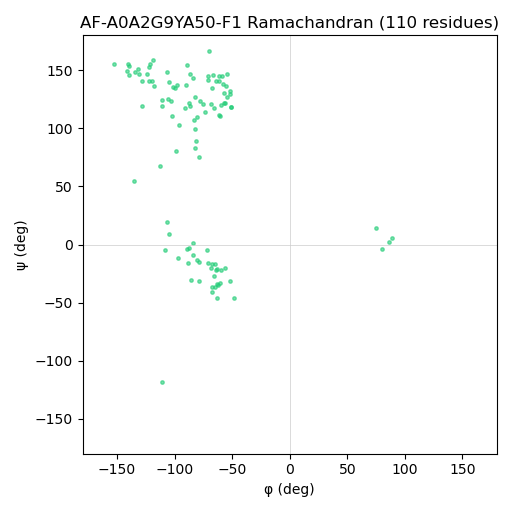 74 ? -7.312 8.037 12.787 1.00 82.06 74 THR A CA 1
ATOM 582 C C . THR A 1 74 ? -8.001 7.661 14.101 1.00 82.06 74 THR A C 1
ATOM 584 O O . THR A 1 74 ? -7.358 7.147 15.005 1.00 82.06 74 THR A O 1
ATOM 587 N N . ASP A 1 75 ? -9.313 7.874 14.213 1.00 77.69 75 ASP A N 1
ATOM 588 C CA . ASP A 1 75 ? -10.142 7.459 15.344 1.00 77.69 75 ASP A CA 1
ATOM 589 C C . ASP A 1 75 ? -10.521 5.967 15.313 1.00 77.69 75 ASP A C 1
ATOM 591 O O . ASP A 1 75 ? -10.947 5.424 16.332 1.00 77.69 75 ASP A O 1
ATOM 595 N N . ILE A 1 76 ? -10.352 5.294 14.169 1.00 74.56 76 ILE A N 1
ATOM 596 C CA . ILE A 1 76 ? -10.715 3.884 13.968 1.00 74.56 76 ILE A CA 1
ATOM 597 C C . ILE A 1 76 ? -9.4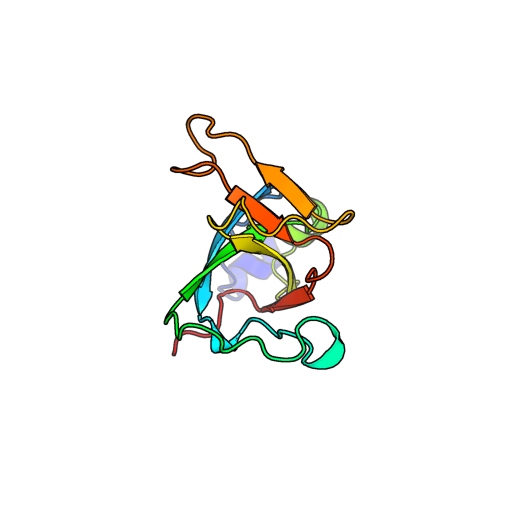39 3.053 13.778 1.00 74.56 76 ILE A C 1
ATOM 599 O O . ILE A 1 76 ? -9.159 2.551 12.693 1.00 74.56 76 ILE A O 1
ATOM 603 N N . VAL A 1 77 ? -8.637 2.946 14.839 1.00 79.25 77 VAL A N 1
ATOM 604 C CA . VAL A 1 77 ? -7.365 2.205 14.827 1.00 79.25 77 VAL A CA 1
ATOM 605 C C . VAL A 1 77 ? -7.598 0.732 15.157 1.00 79.25 77 VAL A C 1
ATOM 607 O O . VAL A 1 77 ? -8.076 0.393 16.241 1.00 79.25 77 VAL A O 1
ATOM 610 N N . SER A 1 78 ? -7.198 -0.157 14.252 1.00 80.19 78 SER A N 1
ATOM 611 C CA . SER A 1 78 ? -7.028 -1.589 14.515 1.00 80.19 78 SER A CA 1
ATOM 612 C C . SER A 1 78 ? -5.606 -1.893 15.017 1.00 80.19 78 SER A C 1
ATOM 614 O O . SER A 1 78 ? -4.665 -1.194 14.642 1.00 80.19 78 SER A O 1
ATOM 616 N N . PRO A 1 79 ? -5.380 -2.979 15.788 1.00 84.50 79 PRO A N 1
ATOM 617 C CA . PRO A 1 79 ? -4.032 -3.433 16.159 1.00 84.50 79 PRO A CA 1
ATOM 618 C C . PRO A 1 79 ? -3.097 -3.703 14.972 1.00 84.50 79 PRO A C 1
ATOM 620 O O . PRO A 1 79 ? -1.883 -3.761 15.139 1.00 84.50 79 PRO A O 1
ATOM 623 N N . THR A 1 80 ? -3.661 -3.918 13.783 1.00 85.56 80 THR A N 1
ATOM 624 C CA . THR A 1 80 ? -2.906 -4.124 12.543 1.00 85.56 80 THR A CA 1
ATOM 625 C C . THR A 1 80 ? -2.606 -2.831 11.799 1.00 85.56 80 THR A C 1
ATOM 627 O O . THR A 1 80 ? -1.971 -2.887 10.754 1.00 85.56 80 THR A O 1
ATOM 630 N N . ASP A 1 81 ? -3.099 -1.685 12.254 1.00 87.81 81 ASP A N 1
ATOM 631 C CA . ASP A 1 81 ? -2.945 -0.440 11.514 1.00 87.81 81 ASP A CA 1
ATOM 632 C C . ASP A 1 81 ? -1.623 0.241 11.857 1.00 87.81 81 ASP A C 1
ATOM 634 O O . ASP A 1 81 ? -1.128 0.180 12.983 1.00 87.81 81 ASP A O 1
ATOM 638 N N . CYS A 1 82 ? -1.049 0.909 10.862 1.00 88.88 82 CYS A N 1
ATOM 639 C CA . CYS A 1 82 ? 0.160 1.699 11.028 1.00 88.88 82 CYS A CA 1
ATOM 640 C C . CYS A 1 82 ? -0.179 3.181 10.891 1.00 88.88 82 CYS A C 1
ATOM 642 O O . CYS A 1 82 ? -0.738 3.601 9.878 1.00 88.88 82 CYS A O 1
ATOM 644 N N . LEU A 1 83 ? 0.162 3.975 11.907 1.00 89.00 83 LEU A N 1
ATOM 645 C CA . LEU A 1 83 ? -0.006 5.420 11.856 1.00 89.00 83 LEU A CA 1
ATOM 646 C C . LEU A 1 83 ? 1.072 6.042 10.968 1.00 89.00 83 LEU A C 1
ATOM 648 O O . LEU A 1 83 ? 2.267 5.929 11.238 1.00 89.00 83 LEU A O 1
ATOM 652 N N . LEU A 1 84 ? 0.630 6.729 9.924 1.00 86.06 84 LEU A N 1
ATOM 653 C CA . LEU A 1 84 ? 1.457 7.544 9.055 1.00 86.06 84 LEU A CA 1
ATOM 654 C C . LEU A 1 84 ? 1.373 8.992 9.528 1.00 86.06 84 LEU A C 1
ATOM 656 O O . LEU A 1 84 ? 0.396 9.703 9.271 1.00 86.06 84 LEU A O 1
ATOM 660 N N . SER A 1 85 ? 2.421 9.427 10.222 1.00 81.19 85 SER A N 1
ATOM 661 C CA . SER A 1 85 ? 2.595 10.830 10.583 1.00 81.19 85 SER A CA 1
ATOM 662 C C . SER A 1 85 ? 2.709 11.690 9.329 1.00 81.19 85 SER A C 1
ATOM 664 O O . SER A 1 85 ? 3.321 11.295 8.333 1.00 81.19 85 SER A O 1
ATOM 666 N N . ARG A 1 86 ? 2.174 12.910 9.401 1.00 76.12 86 ARG A N 1
ATOM 667 C CA . ARG A 1 86 ? 2.386 13.923 8.367 1.00 76.12 86 ARG A CA 1
ATOM 668 C C . ARG A 1 86 ? 3.879 14.242 8.278 1.00 76.12 86 ARG A C 1
ATOM 670 O O . ARG A 1 86 ? 4.444 14.843 9.188 1.00 76.12 86 ARG A O 1
ATOM 677 N N . ILE A 1 87 ? 4.498 13.849 7.173 1.00 66.75 87 ILE A N 1
ATOM 678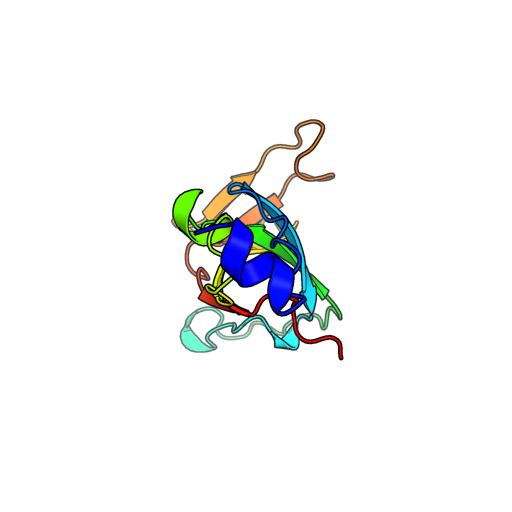 C CA . ILE A 1 87 ? 5.884 14.169 6.824 1.00 66.75 87 ILE A CA 1
ATOM 679 C C . ILE A 1 87 ? 5.854 14.753 5.412 1.00 66.75 87 ILE A C 1
ATOM 681 O O . ILE A 1 87 ? 5.073 14.317 4.566 1.00 66.75 87 ILE A O 1
ATOM 685 N N . GLU A 1 88 ? 6.667 15.773 5.162 1.00 53.53 88 GLU A N 1
ATOM 686 C CA . GLU A 1 88 ? 6.777 16.407 3.849 1.00 53.53 88 GLU A CA 1
ATOM 687 C C . GLU A 1 88 ? 7.139 15.357 2.775 1.00 53.53 88 GLU A C 1
ATOM 689 O O . GLU A 1 88 ? 8.125 14.636 2.920 1.00 53.53 88 GLU A O 1
ATOM 694 N N . GLY A 1 89 ? 6.302 15.215 1.738 1.00 56.97 89 GLY A N 1
ATOM 695 C CA . GLY A 1 89 ? 6.452 14.192 0.685 1.00 56.97 89 GLY A CA 1
ATOM 696 C C . GLY A 1 89 ? 5.774 12.836 0.949 1.00 56.97 89 GLY A C 1
ATOM 697 O O . GLY A 1 89 ? 5.944 11.918 0.154 1.00 56.97 89 GLY A O 1
ATOM 698 N N . SER A 1 90 ? 5.014 12.706 2.040 1.00 68.19 90 SER A N 1
ATOM 699 C CA . SER A 1 90 ? 4.216 11.521 2.397 1.00 68.19 90 SER A CA 1
ATOM 700 C C . SER A 1 90 ? 2.716 11.852 2.284 1.00 68.19 90 SER A C 1
ATOM 702 O O . SER A 1 90 ? 2.230 12.214 1.216 1.00 68.19 90 SER A O 1
ATOM 704 N N . VAL A 1 91 ? 1.968 11.766 3.381 1.00 70.38 91 VAL A N 1
ATOM 705 C CA . VAL A 1 91 ? 0.550 12.107 3.489 1.00 70.38 91 VAL A CA 1
ATOM 706 C C . VAL A 1 91 ? 0.362 13.576 3.884 1.00 70.38 91 VAL A C 1
ATOM 708 O O . VAL A 1 91 ? 1.032 14.086 4.782 1.00 70.38 91 VAL A O 1
ATOM 711 N N . GLU A 1 92 ? -0.590 14.271 3.251 1.00 76.69 92 GLU A N 1
ATOM 712 C CA . GLU A 1 92 ? -0.910 15.675 3.578 1.00 76.69 92 GLU A CA 1
ATOM 713 C C . GLU A 1 92 ? -1.507 15.840 4.984 1.00 76.69 92 GLU A C 1
ATOM 715 O O . GLU A 1 92 ? -1.375 16.897 5.611 1.00 76.69 92 GLU A O 1
ATOM 720 N N . LYS A 1 93 ? -2.157 14.782 5.476 1.00 82.31 93 LYS A N 1
ATOM 721 C CA . LYS A 1 93 ? -2.788 14.671 6.792 1.00 82.31 93 LYS A CA 1
ATOM 722 C C . LYS A 1 93 ? -2.367 13.361 7.436 1.00 82.31 93 LYS A C 1
ATOM 724 O O . LYS A 1 93 ? -2.138 12.378 6.736 1.00 82.31 93 LY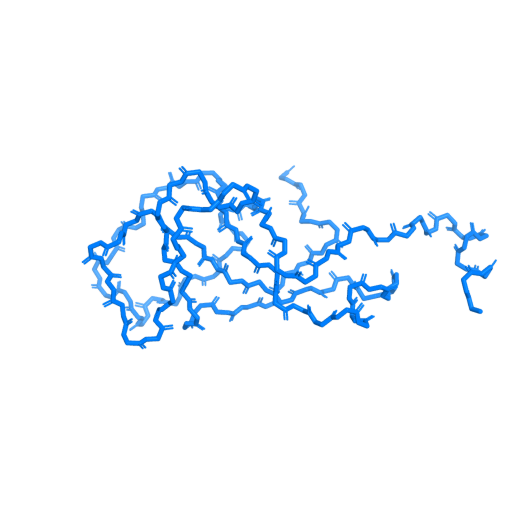S A O 1
ATOM 729 N N . GLU A 1 94 ? -2.318 13.344 8.761 1.00 86.56 94 GLU A N 1
ATOM 730 C CA . GLU A 1 94 ? -2.116 12.105 9.508 1.00 86.56 94 GLU A CA 1
ATOM 731 C C . GLU A 1 94 ? -3.132 11.049 9.056 1.00 86.56 94 GLU A C 1
ATOM 733 O O . GLU A 1 94 ? -4.323 11.338 8.910 1.00 86.56 94 GLU A O 1
ATOM 738 N N . SER A 1 95 ? -2.631 9.861 8.737 1.00 88.69 95 SER A N 1
ATOM 739 C CA . SER A 1 95 ? -3.414 8.806 8.099 1.00 88.69 95 SER A CA 1
ATOM 740 C C . SER A 1 95 ? -3.071 7.452 8.706 1.00 88.69 95 SER A C 1
ATOM 742 O O . SER A 1 95 ? -1.964 7.253 9.191 1.00 88.69 95 SER A O 1
ATOM 744 N N . LEU A 1 96 ? -3.993 6.497 8.660 1.00 89.94 96 LEU A N 1
ATOM 745 C CA . LEU A 1 96 ? -3.722 5.100 8.987 1.00 89.94 96 LEU A CA 1
ATOM 746 C C . LEU A 1 96 ? -3.529 4.301 7.704 1.00 89.94 96 LEU A C 1
ATOM 748 O O . LEU A 1 96 ? -4.333 4.418 6.781 1.00 89.94 96 LEU A O 1
ATOM 752 N N . ALA A 1 97 ? -2.500 3.461 7.675 1.00 91.06 97 ALA A N 1
ATOM 753 C CA . ALA A 1 97 ? -2.369 2.378 6.715 1.00 91.06 97 ALA A CA 1
ATOM 754 C C . ALA A 1 97 ? -3.006 1.112 7.292 1.00 91.06 97 ALA A C 1
ATOM 756 O O . ALA A 1 97 ? -2.544 0.584 8.308 1.00 91.06 97 ALA A O 1
ATOM 757 N N . HIS A 1 98 ? -4.049 0.610 6.634 1.00 89.81 98 HIS A N 1
ATOM 758 C CA . HIS A 1 98 ? -4.763 -0.581 7.080 1.00 89.81 98 HIS A CA 1
ATOM 759 C C . HIS A 1 98 ? -4.053 -1.856 6.627 1.00 89.81 98 HIS A C 1
ATOM 761 O O . HIS A 1 98 ? -4.437 -2.463 5.626 1.00 89.81 98 HIS A O 1
ATOM 767 N N . LEU A 1 99 ? -3.034 -2.314 7.367 1.00 89.44 99 LEU A N 1
ATOM 768 C CA . LEU A 1 99 ? -2.247 -3.494 6.964 1.00 89.44 99 LEU A CA 1
ATOM 769 C C . LEU A 1 99 ? -3.092 -4.776 6.903 1.00 89.44 99 LEU A C 1
ATOM 771 O O . LEU A 1 99 ? -2.754 -5.726 6.202 1.00 89.44 99 LEU A O 1
ATOM 775 N N . GLY A 1 100 ? -4.231 -4.805 7.597 1.00 87.75 100 GLY A N 1
ATOM 776 C CA . GLY A 1 100 ? -5.201 -5.884 7.453 1.00 87.75 100 GLY A CA 1
ATOM 777 C C . GLY A 1 100 ? -5.832 -5.964 6.053 1.00 87.75 100 GLY A C 1
ATOM 778 O O . GLY A 1 100 ? -6.336 -7.024 5.692 1.00 87.75 100 GLY A O 1
ATOM 779 N N . LEU A 1 101 ? -5.816 -4.881 5.277 1.00 89.00 101 LEU A N 1
ATOM 780 C CA . LEU A 1 101 ? -6.442 -4.752 3.957 1.00 89.00 101 LEU A CA 1
ATOM 781 C C . LEU A 1 101 ? -5.421 -4.752 2.809 1.00 89.00 101 LEU A C 1
ATOM 783 O O . LEU A 1 101 ? -5.736 -4.301 1.704 1.00 89.00 101 LEU A O 1
ATOM 787 N N . ILE A 1 102 ? -4.204 -5.247 3.065 1.00 93.06 102 ILE A N 1
ATOM 788 C CA . ILE A 1 102 ? -3.192 -5.443 2.023 1.00 93.06 102 ILE A CA 1
ATOM 789 C C . ILE A 1 102 ? -3.760 -6.354 0.941 1.00 93.06 102 ILE A C 1
ATOM 791 O O . ILE A 1 102 ? -4.283 -7.431 1.231 1.00 93.06 102 ILE A O 1
ATOM 795 N N . GLN A 1 103 ? -3.627 -5.925 -0.310 1.00 93.19 103 GLN A N 1
ATOM 796 C CA . GLN A 1 103 ? -4.175 -6.653 -1.444 1.00 93.19 103 GLN A CA 1
ATOM 797 C C . GLN A 1 103 ? -3.386 -6.395 -2.730 1.00 93.19 103 GLN A C 1
ATOM 799 O O . GLN A 1 103 ? -2.721 -5.362 -2.851 1.00 93.19 103 GLN A O 1
ATOM 804 N N . PRO A 1 104 ? -3.427 -7.330 -3.692 1.00 93.69 104 PRO A N 1
ATOM 805 C CA . PRO A 1 104 ? -2.903 -7.092 -5.027 1.00 93.69 104 PRO A CA 1
ATOM 806 C C . PRO A 1 104 ? -3.792 -6.104 -5.793 1.00 93.69 104 PRO A C 1
ATOM 808 O O . PRO A 1 104 ? -5.014 -6.135 -5.678 1.00 93.69 104 PRO A O 1
ATOM 811 N N . ASN A 1 105 ? -3.178 -5.266 -6.621 1.00 89.81 105 ASN A N 1
ATOM 812 C CA . ASN A 1 105 ? -3.857 -4.359 -7.538 1.00 89.81 105 ASN A CA 1
ATOM 813 C C . ASN A 1 105 ? -3.091 -4.284 -8.866 1.00 89.81 105 ASN A C 1
ATOM 815 O O . ASN A 1 105 ? -1.872 -4.462 -8.899 1.00 89.81 105 ASN A O 1
ATOM 819 N N . THR A 1 106 ? -3.794 -4.065 -9.973 1.00 84.62 106 THR A N 1
ATOM 820 C CA . THR A 1 106 ? -3.187 -3.981 -11.306 1.00 84.62 106 THR A CA 1
ATOM 821 C C . THR A 1 106 ? -2.642 -2.586 -11.597 1.00 84.62 106 THR A C 1
ATOM 823 O O . THR A 1 106 ? -3.255 -1.586 -11.244 1.00 84.62 106 THR A O 1
ATOM 826 N N . TYR A 1 107 ? -1.513 -2.516 -12.299 1.00 71.62 107 TYR A N 1
ATOM 827 C CA . TYR A 1 107 ? -0.906 -1.285 -12.787 1.00 71.62 107 TYR A CA 1
ATOM 828 C C . TYR A 1 107 ? -0.816 -1.237 -14.328 1.00 71.62 107 TYR A C 1
ATOM 830 O O . TYR A 1 107 ? -0.338 -2.213 -14.915 1.00 71.62 107 TYR A O 1
ATOM 838 N N . PRO A 1 108 ? -1.139 -0.092 -14.975 1.00 66.75 108 PRO A N 1
ATOM 839 C CA . PRO A 1 108 ? -1.853 1.057 -14.403 1.00 66.75 108 PRO A CA 1
ATOM 840 C C . PRO A 1 108 ? -3.189 0.630 -13.792 1.00 66.75 108 PRO A C 1
ATOM 842 O O . PRO A 1 108 ? -3.766 -0.346 -14.280 1.00 66.75 108 PRO A O 1
ATOM 845 N N . PRO A 1 109 ? -3.648 1.286 -12.705 1.00 61.56 109 PRO A N 1
ATOM 846 C CA . PRO A 1 109 ? -4.993 1.032 -12.210 1.00 61.56 109 PRO A CA 1
ATOM 847 C C . PRO A 1 109 ? -5.936 1.188 -13.397 1.00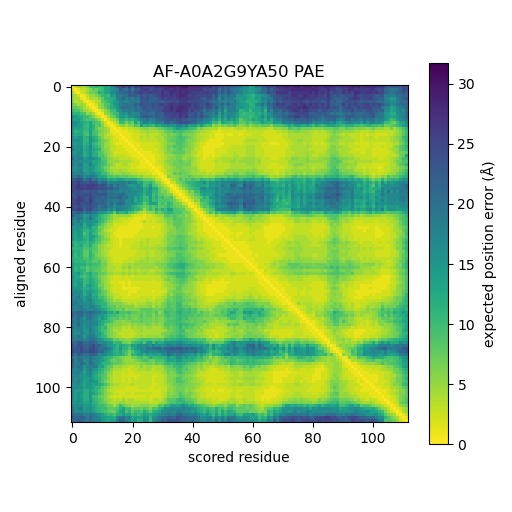 61.56 109 PRO A C 1
ATOM 849 O O . PRO A 1 109 ? -5.770 2.127 -14.184 1.00 61.56 109 PRO A O 1
ATOM 852 N N . ALA A 1 110 ? -6.842 0.223 -13.578 1.00 54.06 110 ALA A N 1
ATOM 853 C CA . ALA A 1 110 ? -7.824 0.294 -14.646 1.00 54.06 110 ALA A CA 1
ATOM 854 C C . ALA A 1 110 ? -8.500 1.666 -14.543 1.00 54.06 110 ALA A C 1
ATOM 856 O O . ALA A 1 110 ? -9.025 2.017 -13.484 1.00 54.06 110 ALA A O 1
ATOM 857 N N . LEU A 1 111 ? -8.354 2.481 -15.591 1.00 41.91 111 LEU A N 1
ATOM 858 C CA . LEU A 1 111 ? -9.112 3.719 -15.681 1.00 41.91 111 LEU A CA 1
ATOM 859 C C . LEU A 1 111 ? -10.593 3.322 -15.774 1.00 41.91 111 LEU A C 1
ATOM 861 O O . LEU A 1 111 ? -10.875 2.312 -16.428 1.00 41.91 111 LEU A O 1
ATOM 865 N N . PRO A 1 112 ? -11.492 4.066 -15.112 1.00 44.91 112 PRO A N 1
ATOM 866 C CA . PRO A 1 112 ? -12.928 3.826 -15.210 1.00 44.91 112 PRO A CA 1
ATOM 867 C C . PRO A 1 112 ? -13.428 3.898 -16.660 1.00 44.91 112 PRO A C 1
ATOM 869 O O . PRO A 1 112 ? -12.825 4.648 -17.469 1.00 44.91 112 PRO A O 1
#

Sequence (112 aa):
MKAHFDRVGISGKKIHPGEIWTVANENIVFPETRLPGFKETEHETRPVIILSCQEDCNNPLNVIVLICPLTTRTDIVSPTDCLLSRIEGSVEKESLAHLGLIQPNTYPPALP